Protein AF-A0A8K0CRQ3-F1 (afdb_monomer)

Structure (mmCIF, N/CA/C/O backbone):
data_AF-A0A8K0CRQ3-F1
#
_entry.id   AF-A0A8K0CRQ3-F1
#
loop_
_atom_site.group_PDB
_atom_site.id
_atom_site.type_symbol
_atom_site.label_atom_id
_atom_site.label_alt_id
_atom_site.label_comp_id
_atom_site.label_asym_id
_atom_site.label_entity_id
_atom_site.label_seq_id
_atom_site.pdbx_PDB_ins_code
_atom_site.Cartn_x
_atom_site.Cartn_y
_atom_site.Cartn_z
_atom_site.occupancy
_atom_site.B_iso_or_equiv
_atom_site.auth_seq_id
_atom_site.auth_comp_id
_atom_site.auth_asym_id
_atom_site.auth_atom_id
_atom_site.pdbx_PDB_model_num
ATOM 1 N N . LEU A 1 1 ? 31.585 -18.673 -13.281 1.00 41.59 1 LEU A N 1
ATOM 2 C CA . LEU A 1 1 ? 30.559 -19.339 -14.103 1.00 41.59 1 LEU A CA 1
ATOM 3 C C . LEU A 1 1 ? 29.475 -19.738 -13.134 1.00 41.59 1 LEU A C 1
ATOM 5 O O . LEU A 1 1 ? 29.766 -20.636 -12.365 1.00 41.59 1 LEU A O 1
ATOM 9 N N . GLU A 1 2 ? 28.353 -19.024 -13.108 1.00 46.91 2 GLU A N 1
ATOM 10 C CA . GLU A 1 2 ? 27.058 -19.445 -12.540 1.00 46.91 2 GLU A CA 1
ATOM 11 C C . GLU A 1 2 ? 26.161 -18.198 -12.515 1.00 46.91 2 GLU A C 1
ATOM 13 O O . GLU A 1 2 ? 26.216 -17.452 -11.553 1.00 46.91 2 GLU A O 1
ATOM 18 N N . ASP A 1 3 ? 25.412 -17.942 -13.596 1.00 50.88 3 ASP A N 1
ATOM 19 C CA . ASP A 1 3 ? 24.348 -16.913 -13.653 1.00 50.88 3 ASP A CA 1
ATOM 20 C C . ASP A 1 3 ? 23.181 -17.341 -14.589 1.00 50.88 3 ASP A C 1
ATOM 22 O O . ASP A 1 3 ? 22.390 -16.517 -15.036 1.00 50.88 3 ASP A O 1
ATOM 26 N N . GLU A 1 4 ? 23.036 -18.636 -14.907 1.00 49.66 4 GLU A N 1
ATOM 27 C CA . GLU A 1 4 ? 21.992 -19.130 -15.838 1.00 49.66 4 GLU A CA 1
ATOM 28 C C . GLU A 1 4 ? 20.717 -19.647 -15.129 1.00 49.66 4 GLU A C 1
ATOM 30 O O . GLU A 1 4 ? 19.733 -20.007 -15.778 1.00 49.66 4 GLU A O 1
ATOM 35 N N . ASP A 1 5 ? 20.687 -19.649 -13.792 1.00 51.69 5 ASP A N 1
ATOM 36 C CA . ASP A 1 5 ? 19.613 -20.280 -13.003 1.00 51.69 5 ASP A CA 1
ATOM 37 C C . ASP A 1 5 ? 18.454 -19.334 -12.618 1.00 51.69 5 ASP A C 1
ATOM 39 O O . ASP A 1 5 ? 17.407 -19.784 -12.134 1.00 51.69 5 ASP A O 1
ATOM 43 N N . ASP A 1 6 ? 18.586 -18.027 -12.857 1.00 54.72 6 ASP A N 1
ATOM 44 C CA . ASP A 1 6 ? 17.603 -17.037 -12.392 1.00 54.72 6 ASP A CA 1
ATOM 45 C C . ASP A 1 6 ? 16.400 -16.873 -13.334 1.00 54.72 6 ASP A C 1
ATOM 47 O O . ASP A 1 6 ? 15.284 -16.582 -12.889 1.00 54.72 6 ASP A O 1
ATOM 51 N N . ILE A 1 7 ? 16.575 -17.144 -14.631 1.00 52.00 7 ILE A N 1
ATOM 52 C CA . ILE A 1 7 ? 15.507 -16.981 -15.633 1.00 52.00 7 ILE A CA 1
ATOM 53 C C . ILE A 1 7 ? 14.394 -18.024 -15.431 1.00 52.00 7 ILE A C 1
ATOM 55 O O . ILE A 1 7 ? 13.207 -17.709 -15.550 1.00 52.00 7 ILE A O 1
ATOM 59 N N . TYR A 1 8 ? 14.746 -19.254 -15.043 1.00 48.78 8 TYR A N 1
ATOM 60 C CA . TYR A 1 8 ? 13.777 -20.342 -14.865 1.00 48.78 8 TYR A CA 1
ATOM 61 C C . TYR A 1 8 ? 12.930 -20.222 -13.589 1.00 48.78 8 TYR A C 1
ATOM 63 O O . TYR A 1 8 ? 11.845 -20.804 -13.506 1.00 48.78 8 TYR A O 1
ATOM 71 N N . ARG A 1 9 ? 13.367 -19.436 -12.596 1.00 48.59 9 ARG A N 1
ATOM 72 C CA . ARG A 1 9 ? 12.638 -19.283 -11.327 1.00 48.59 9 ARG A CA 1
ATOM 73 C C . ARG A 1 9 ? 11.427 -18.348 -11.446 1.00 48.59 9 ARG A C 1
ATOM 75 O O . ARG A 1 9 ? 10.454 -18.520 -10.715 1.00 48.59 9 ARG A O 1
ATOM 82 N N . LEU A 1 10 ? 11.45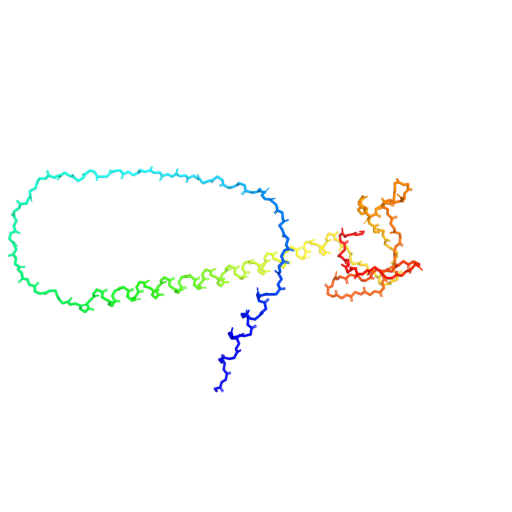4 -17.412 -12.397 1.00 49.59 10 LEU A N 1
ATOM 83 C CA . LEU A 1 10 ? 10.397 -16.413 -12.606 1.00 49.59 10 LEU A CA 1
ATOM 84 C C . LEU A 1 10 ? 9.192 -16.937 -13.400 1.00 49.59 10 LEU A C 1
ATOM 86 O O . LEU A 1 10 ? 8.084 -16.441 -13.222 1.00 49.59 10 LEU A O 1
ATOM 90 N N . GLN A 1 11 ? 9.366 -17.956 -14.245 1.00 43.62 11 GLN A N 1
ATOM 91 C CA . GLN A 1 11 ? 8.249 -18.517 -15.018 1.00 43.62 11 GLN A CA 1
ATOM 92 C C . GLN A 1 11 ? 7.322 -19.400 -14.169 1.00 43.62 11 GLN A C 1
ATOM 94 O O . GLN A 1 11 ? 6.135 -19.525 -14.471 1.00 43.62 11 GLN A O 1
ATOM 99 N N . LYS A 1 12 ? 7.833 -19.980 -13.075 1.00 41.06 12 LYS A N 1
ATOM 100 C CA . LYS A 1 12 ? 7.073 -20.917 -12.238 1.00 41.06 12 LYS A CA 1
ATOM 101 C C . LYS A 1 12 ? 6.024 -20.235 -11.351 1.00 41.06 12 LYS A C 1
ATOM 103 O O . LYS A 1 12 ? 5.014 -20.852 -11.039 1.00 41.06 12 LYS A O 1
ATOM 108 N N . THR A 1 13 ? 6.212 -18.968 -10.984 1.00 44.44 13 THR A N 1
ATOM 109 C CA . THR A 1 13 ? 5.293 -18.240 -10.088 1.00 44.44 13 THR A CA 1
ATOM 110 C C . THR A 1 13 ? 4.108 -17.593 -10.809 1.00 44.44 13 THR A C 1
ATOM 112 O O . THR A 1 13 ? 3.135 -17.218 -10.162 1.00 44.44 13 THR A O 1
ATOM 115 N N . ALA A 1 14 ? 4.147 -17.493 -12.142 1.00 46.88 14 ALA A N 1
ATOM 116 C CA . ALA A 1 14 ? 3.077 -16.886 -12.937 1.00 46.88 14 ALA A CA 1
ATOM 117 C C . ALA A 1 14 ? 1.888 -17.829 -13.214 1.00 46.88 14 ALA A C 1
ATOM 119 O O . ALA A 1 14 ? 0.864 -17.380 -13.719 1.00 46.88 14 ALA A O 1
ATOM 120 N N . SER A 1 15 ? 2.008 -19.125 -12.901 1.00 39.84 15 SER A N 1
ATOM 121 C CA . SER A 1 15 ? 1.009 -20.138 -13.279 1.00 39.84 15 SER A CA 1
ATOM 122 C C . SER A 1 15 ? -0.029 -20.465 -12.193 1.00 39.84 15 SER A C 1
ATOM 124 O O . SER A 1 15 ? -0.905 -21.282 -12.454 1.00 39.84 15 SER A O 1
ATOM 126 N N . GLU A 1 16 ? 0.036 -19.867 -10.994 1.00 42.12 16 GLU A N 1
ATOM 127 C CA . GLU A 1 16 ? -0.752 -20.347 -9.839 1.00 42.12 16 GLU A CA 1
ATOM 128 C C . GLU A 1 16 ? -1.804 -19.394 -9.251 1.00 42.12 16 GLU A C 1
ATOM 130 O O . GLU A 1 16 ? -2.453 -19.788 -8.293 1.00 42.12 16 GLU A O 1
ATOM 135 N N . ASN A 1 17 ? -2.088 -18.214 -9.816 1.00 40.12 17 ASN A N 1
ATOM 136 C CA . ASN A 1 17 ? -3.191 -17.385 -9.296 1.00 40.12 17 ASN A CA 1
ATOM 137 C C . ASN A 1 17 ? -4.215 -17.025 -10.376 1.00 40.12 17 ASN A C 1
ATOM 139 O O . ASN A 1 17 ? -4.063 -16.069 -11.136 1.00 40.12 17 ASN A O 1
ATOM 143 N N . SER A 1 18 ? -5.266 -17.840 -10.416 1.00 42.59 18 SER A N 1
ATOM 144 C CA . SER A 1 18 ? -6.519 -17.624 -11.126 1.00 42.59 18 SER A CA 1
ATOM 145 C C . SER A 1 18 ? -7.478 -16.730 -10.325 1.00 42.59 18 SER A C 1
ATOM 147 O O . SER A 1 18 ? -7.613 -16.917 -9.121 1.00 42.59 18 SER A O 1
ATOM 149 N N . GLU A 1 19 ? -8.191 -15.874 -11.066 1.00 42.41 19 GLU A N 1
ATOM 150 C CA . GLU A 1 19 ? -9.480 -15.218 -10.759 1.00 42.41 19 GLU A CA 1
ATOM 151 C C . GLU A 1 19 ? -9.499 -14.063 -9.738 1.00 42.41 19 GLU A C 1
ATOM 153 O O . GLU A 1 19 ? -9.499 -14.262 -8.534 1.00 42.41 19 GLU A O 1
ATOM 158 N N . ASP A 1 20 ? -9.589 -12.826 -10.249 1.00 34.00 20 ASP A N 1
ATOM 159 C CA . ASP A 1 20 ? -10.831 -12.035 -10.163 1.00 34.00 20 ASP A CA 1
ATOM 160 C C . ASP A 1 20 ? -10.753 -10.757 -11.026 1.00 34.00 20 ASP A C 1
ATOM 162 O O . ASP A 1 20 ? -9.772 -10.011 -10.992 1.00 34.00 20 ASP A O 1
ATOM 166 N N . ARG A 1 21 ? -11.795 -10.501 -11.833 1.00 47.84 21 ARG A N 1
ATOM 167 C CA . ARG A 1 21 ? -11.995 -9.230 -12.562 1.00 47.84 21 ARG A CA 1
ATOM 168 C C . ARG A 1 21 ? -12.791 -8.263 -11.684 1.00 47.84 21 ARG A C 1
ATOM 170 O O . ARG A 1 21 ? -13.728 -8.694 -11.016 1.00 47.84 21 ARG A O 1
ATOM 177 N N . PRO A 1 22 ? -12.569 -6.949 -11.828 1.00 39.88 22 PRO A N 1
ATOM 178 C CA . PRO A 1 22 ? -13.695 -6.144 -12.299 1.00 39.88 22 PRO A CA 1
ATOM 179 C C . PRO A 1 22 ? -13.332 -5.083 -13.348 1.00 39.88 22 PRO A C 1
ATOM 181 O O . PRO A 1 22 ? -12.180 -4.738 -13.589 1.00 39.88 22 PRO A O 1
ATOM 184 N N . SER A 1 23 ? -14.412 -4.645 -13.980 1.00 39.75 23 SER A N 1
ATOM 185 C CA . SER A 1 23 ? -14.627 -3.854 -15.188 1.00 39.75 23 SER A CA 1
ATOM 186 C C . SER A 1 23 ? -14.126 -2.404 -15.188 1.00 39.75 23 SER A C 1
ATOM 188 O O . SER A 1 23 ? -14.288 -1.689 -14.204 1.00 39.75 23 SER A O 1
ATOM 190 N N . ASP A 1 24 ? -13.602 -2.026 -16.359 1.00 38.69 24 ASP A N 1
ATOM 191 C CA . ASP A 1 24 ? -13.693 -0.767 -17.117 1.00 38.69 24 ASP A CA 1
ATOM 192 C C . ASP A 1 24 ? -14.008 0.544 -16.374 1.00 38.69 24 ASP A C 1
ATOM 194 O O . ASP A 1 24 ? -15.096 0.738 -15.845 1.00 38.69 24 ASP A O 1
ATOM 198 N N . GLU A 1 25 ? -13.076 1.501 -16.448 1.00 44.19 25 GLU A N 1
ATOM 199 C CA . GLU A 1 25 ? -13.166 2.660 -17.358 1.00 44.19 25 GLU A CA 1
ATOM 200 C C . GLU A 1 25 ? -11.980 3.614 -17.108 1.00 44.19 25 GLU A C 1
ATOM 202 O O . GLU A 1 25 ? -11.828 4.188 -16.031 1.00 44.19 25 GLU A O 1
ATOM 207 N N . CYS A 1 26 ? -11.138 3.835 -18.119 1.00 31.33 26 CYS A N 1
ATOM 208 C CA . CYS A 1 26 ? -10.349 5.063 -18.212 1.00 31.33 26 CYS A CA 1
ATOM 209 C C . CYS A 1 26 ? -10.137 5.387 -19.690 1.00 31.33 26 CYS A C 1
ATOM 211 O O . CYS A 1 26 ? -9.268 4.825 -20.356 1.00 31.33 26 CYS A O 1
ATOM 213 N N . GLY A 1 27 ? -11.010 6.248 -20.213 1.00 39.38 27 GLY A N 1
ATOM 214 C CA . GLY A 1 27 ? -10.893 6.786 -21.556 1.00 39.38 27 GLY A CA 1
ATOM 215 C C . GLY A 1 27 ? -9.679 7.700 -21.660 1.00 39.38 27 GLY A C 1
ATOM 216 O O . GLY A 1 27 ? -9.508 8.627 -20.871 1.00 39.38 27 GLY A O 1
ATOM 217 N N . THR A 1 28 ? -8.865 7.465 -22.679 1.00 51.41 28 THR A N 1
ATOM 218 C CA . THR A 1 28 ? -7.932 8.460 -23.196 1.00 51.41 28 THR A CA 1
ATOM 219 C C . THR A 1 28 ? -8.264 8.683 -24.660 1.00 51.41 28 THR A C 1
ATOM 221 O O . THR A 1 28 ? -8.166 7.767 -25.476 1.00 51.41 28 THR A O 1
ATOM 224 N N . GLU A 1 29 ? -8.702 9.897 -24.971 1.00 38.91 29 GLU A N 1
ATOM 225 C CA . GLU A 1 29 ? -8.967 10.369 -26.323 1.00 38.91 29 GLU A CA 1
ATOM 226 C C . GLU A 1 29 ? -7.672 10.333 -27.148 1.00 38.91 29 GLU A C 1
ATOM 228 O O . GLU A 1 29 ? -6.709 11.045 -26.860 1.00 38.91 29 GLU A O 1
ATOM 233 N N . PHE A 1 30 ? -7.643 9.493 -28.181 1.00 37.25 30 PHE A N 1
ATOM 234 C CA . PHE A 1 30 ? -6.604 9.524 -29.203 1.00 37.25 30 PHE A CA 1
ATOM 235 C C . PHE A 1 30 ? -6.954 10.611 -30.221 1.00 37.25 30 PHE A C 1
ATOM 237 O O . PHE A 1 30 ? -7.916 10.481 -30.979 1.00 37.25 30 PHE A O 1
ATOM 244 N N . LEU A 1 31 ? -6.170 11.688 -30.253 1.00 40.59 31 LEU A N 1
ATOM 245 C CA . LEU A 1 31 ? -6.189 12.626 -31.372 1.00 40.59 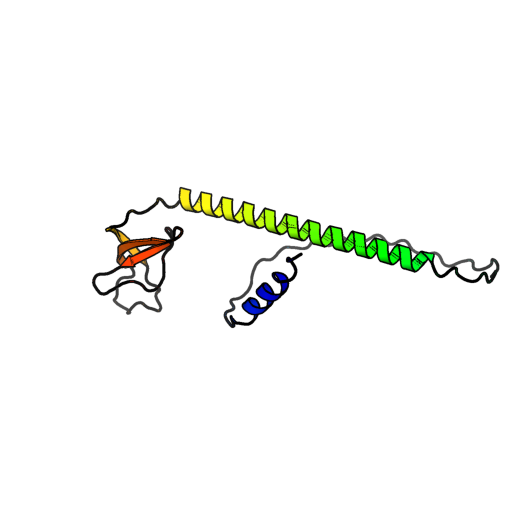31 LEU A CA 1
ATOM 246 C C . LEU A 1 31 ? -5.470 11.981 -32.563 1.00 40.59 31 LEU A C 1
ATOM 248 O O . LEU A 1 31 ? -4.242 11.947 -32.626 1.00 40.59 31 LEU A O 1
ATOM 252 N N . ASN A 1 32 ? -6.268 11.475 -33.502 1.00 40.34 32 ASN A N 1
ATOM 253 C CA . ASN A 1 32 ? -5.835 11.148 -34.855 1.00 40.34 32 ASN A CA 1
ATOM 254 C C . ASN A 1 32 ? -5.500 12.443 -35.601 1.00 40.34 32 ASN A C 1
ATOM 256 O O . ASN A 1 32 ? -6.301 13.379 -35.602 1.00 40.34 32 ASN A O 1
ATOM 260 N N . ASN A 1 33 ? -4.362 12.475 -36.290 1.00 39.22 33 ASN A N 1
ATOM 261 C CA . ASN A 1 33 ? -4.137 13.451 -37.348 1.00 39.22 33 ASN A CA 1
ATOM 262 C C . ASN A 1 33 ? -3.638 12.722 -38.596 1.00 39.22 33 ASN A C 1
ATOM 264 O O . ASN A 1 33 ? -2.448 12.445 -38.743 1.00 39.22 33 ASN A O 1
ATOM 268 N N . ASP A 1 34 ? -4.592 12.382 -39.457 1.00 44.38 34 ASP A N 1
ATOM 269 C CA . ASP A 1 34 ? -4.346 11.933 -40.819 1.00 44.38 34 ASP A CA 1
ATOM 270 C C . ASP A 1 34 ? -4.024 13.118 -41.742 1.00 44.38 34 ASP A C 1
ATOM 272 O O . ASP A 1 34 ? -4.427 14.256 -41.501 1.00 44.38 34 ASP A O 1
ATOM 276 N N . ASN A 1 35 ? -3.420 12.763 -42.880 1.00 46.06 35 ASN A N 1
ATOM 277 C CA . ASN A 1 35 ? -3.130 13.532 -44.096 1.00 46.06 35 ASN A CA 1
ATOM 278 C C . ASN A 1 35 ? -1.808 14.320 -44.122 1.00 46.06 35 ASN A C 1
ATOM 280 O O . ASN A 1 35 ? -1.577 15.271 -43.390 1.00 46.06 35 ASN A O 1
ATOM 284 N N . THR A 1 36 ? -0.944 14.030 -45.096 1.00 38.25 36 THR A N 1
ATOM 285 C CA . THR A 1 36 ? -1.211 14.505 -46.460 1.00 38.25 36 THR A CA 1
ATOM 286 C C . THR A 1 36 ? -0.708 13.577 -47.567 1.00 38.25 36 THR A C 1
ATOM 288 O O . THR A 1 36 ? 0.441 13.146 -47.614 1.00 38.25 36 THR A O 1
ATOM 291 N N . ASN A 1 37 ? -1.631 13.340 -48.497 1.00 45.66 37 ASN A N 1
ATOM 292 C CA . ASN A 1 37 ? -1.470 12.751 -49.818 1.00 45.66 37 ASN A CA 1
ATOM 293 C 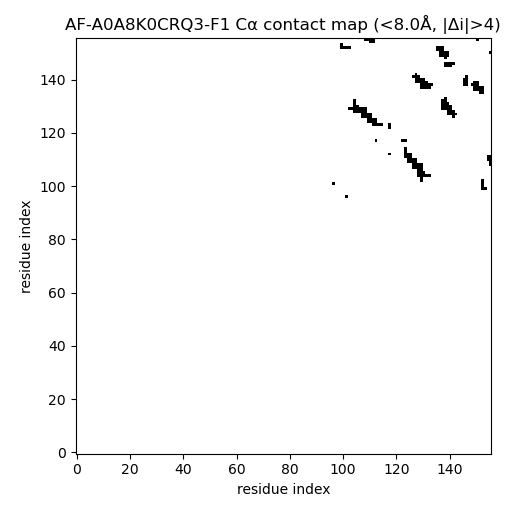C . ASN A 1 37 ? -0.316 13.368 -50.620 1.00 45.66 37 ASN A C 1
ATOM 295 O O . ASN A 1 37 ? -0.296 14.580 -50.819 1.00 45.66 37 ASN A O 1
ATOM 299 N N . ASN A 1 38 ? 0.524 12.525 -51.223 1.00 49.22 38 ASN A N 1
ATOM 300 C CA . ASN A 1 38 ? 1.260 12.885 -52.433 1.00 49.22 38 ASN A CA 1
ATOM 301 C C . ASN A 1 38 ? 0.903 11.887 -53.538 1.00 49.22 38 ASN A C 1
ATOM 303 O O . ASN A 1 38 ? 1.298 10.723 -53.512 1.00 49.22 38 ASN A O 1
ATOM 307 N N . ALA A 1 39 ? 0.099 12.364 -54.488 1.00 38.22 39 ALA A N 1
ATOM 308 C CA . ALA A 1 39 ? -0.302 11.647 -55.686 1.00 38.22 39 ALA A CA 1
ATOM 309 C C . ALA A 1 39 ? 0.927 11.329 -56.553 1.00 38.22 39 ALA A C 1
ATOM 311 O O . ALA A 1 39 ? 1.634 12.231 -57.003 1.00 38.22 39 ALA A O 1
ATOM 312 N N . ILE A 1 40 ? 1.164 10.044 -56.808 1.00 43.00 40 ILE A N 1
ATOM 313 C CA . ILE A 1 40 ? 2.153 9.586 -57.783 1.00 43.00 40 ILE A CA 1
ATOM 314 C C . ILE A 1 40 ? 1.523 9.748 -59.170 1.00 43.00 40 ILE A C 1
ATOM 316 O O . ILE A 1 40 ? 0.541 9.087 -59.499 1.00 43.00 40 ILE A O 1
ATOM 320 N N . ASN A 1 41 ? 2.068 10.660 -59.975 1.00 46.25 41 ASN A N 1
ATOM 321 C CA . ASN A 1 41 ? 1.677 10.835 -61.368 1.00 46.25 41 ASN A CA 1
ATOM 322 C C . ASN A 1 41 ? 2.343 9.735 -62.212 1.00 46.25 41 ASN A C 1
ATOM 324 O O . ASN A 1 41 ? 3.541 9.785 -62.495 1.00 46.25 41 ASN A O 1
ATOM 328 N N . GLU A 1 42 ? 1.569 8.724 -62.594 1.00 47.72 42 GLU A N 1
ATOM 329 C CA . GLU A 1 42 ? 1.952 7.720 -63.581 1.00 47.72 42 GLU A CA 1
ATOM 330 C C . GLU A 1 42 ? 2.162 8.394 -64.945 1.00 47.72 42 GLU A C 1
ATOM 332 O O . GLU A 1 42 ? 1.164 8.691 -65.580 1.00 47.72 42 GLU A O 1
ATOM 337 N N . LYS A 1 43 ? 3.403 8.636 -65.410 1.00 46.16 43 LYS A N 1
ATOM 338 C CA . LYS A 1 43 ? 3.833 8.568 -66.838 1.00 46.16 43 LYS A CA 1
ATOM 339 C C . LYS A 1 43 ? 5.355 8.727 -66.985 1.00 46.16 43 LYS A C 1
ATOM 341 O O . LYS A 1 43 ? 5.845 9.845 -67.115 1.00 46.16 43 LYS A O 1
ATOM 346 N N . ASN A 1 44 ? 6.079 7.605 -67.050 1.00 38.44 44 ASN A N 1
ATOM 347 C CA . ASN A 1 44 ? 7.021 7.247 -68.132 1.00 38.44 44 ASN A CA 1
ATOM 348 C C . ASN A 1 44 ? 7.943 6.099 -67.689 1.00 38.44 44 ASN A C 1
ATOM 350 O O . ASN A 1 44 ? 8.987 6.310 -67.078 1.00 38.44 44 ASN A O 1
ATOM 354 N N . LEU A 1 45 ? 7.567 4.874 -68.061 1.00 51.28 45 LEU A N 1
ATOM 355 C CA . LEU A 1 45 ? 8.514 3.779 -68.238 1.00 51.28 45 LEU A CA 1
ATOM 356 C C . LEU A 1 45 ? 9.218 3.988 -69.580 1.00 51.28 45 LEU A C 1
ATOM 358 O O . LEU A 1 45 ? 8.547 3.932 -70.607 1.00 51.28 45 LEU A O 1
ATOM 362 N N . GLN A 1 46 ? 10.539 4.163 -69.565 1.00 47.94 46 GLN A N 1
ATOM 363 C CA . GLN A 1 46 ? 11.467 3.554 -70.530 1.00 47.94 46 GLN A CA 1
ATOM 364 C C . GLN A 1 46 ? 12.904 3.975 -70.206 1.00 47.94 46 GLN A C 1
ATOM 366 O O . GLN A 1 46 ? 13.411 4.946 -70.759 1.00 47.94 46 GLN A O 1
ATOM 371 N N . HIS A 1 47 ? 13.598 3.202 -69.364 1.00 35.38 47 HIS A N 1
ATOM 372 C CA . HIS A 1 47 ? 15.033 3.026 -69.575 1.00 35.38 47 HIS A CA 1
ATOM 373 C C . HIS A 1 47 ? 15.568 1.716 -68.973 1.00 35.38 47 HIS A C 1
ATOM 375 O O . HIS A 1 47 ? 15.754 1.597 -67.771 1.00 35.38 47 HIS A O 1
ATOM 381 N N . ASN A 1 48 ? 15.781 0.754 -69.874 1.00 42.66 48 ASN A N 1
ATOM 382 C CA . ASN A 1 48 ? 16.788 -0.311 -69.887 1.00 42.66 48 ASN A CA 1
ATOM 383 C C . ASN A 1 48 ? 17.022 -1.157 -68.618 1.00 42.66 48 ASN A C 1
ATOM 385 O O . ASN A 1 48 ? 17.748 -0.783 -67.703 1.00 42.66 48 ASN A O 1
ATOM 389 N N . PHE A 1 49 ? 16.515 -2.393 -68.673 1.00 41.19 49 PHE A N 1
ATOM 390 C CA . PHE A 1 49 ? 16.951 -3.518 -67.847 1.00 41.19 49 PHE A CA 1
ATOM 391 C C . PHE A 1 49 ? 18.402 -3.905 -68.178 1.00 41.19 49 PHE A C 1
ATOM 393 O O . PHE A 1 49 ? 18.653 -4.509 -69.220 1.00 41.19 49 PHE A O 1
ATOM 400 N N . SER A 1 50 ? 19.334 -3.638 -67.263 1.00 44.22 50 SER A N 1
ATOM 401 C CA . SER A 1 50 ? 20.542 -4.459 -67.122 1.00 44.22 50 SER A CA 1
ATOM 402 C C . SER A 1 50 ? 20.330 -5.404 -65.947 1.00 44.22 50 SER A C 1
ATOM 404 O O . SER A 1 50 ? 20.222 -4.967 -64.804 1.00 44.22 50 SER A O 1
ATOM 406 N N . ILE A 1 51 ? 20.240 -6.701 -66.240 1.00 46.84 51 ILE A N 1
ATOM 407 C CA . ILE A 1 51 ? 20.246 -7.758 -65.228 1.00 46.84 51 ILE A CA 1
ATOM 408 C C . ILE A 1 51 ? 21.674 -7.834 -64.680 1.00 46.84 51 ILE A C 1
ATOM 410 O O . ILE A 1 51 ? 22.542 -8.428 -65.310 1.00 46.84 51 ILE A O 1
ATOM 414 N N . ASN A 1 52 ? 21.911 -7.229 -63.519 1.00 53.59 52 ASN A N 1
ATOM 415 C CA . ASN A 1 52 ? 23.074 -7.524 -62.690 1.00 53.59 52 ASN A CA 1
ATOM 416 C C . ASN A 1 52 ? 22.568 -8.284 -61.460 1.00 53.59 52 ASN A C 1
ATOM 418 O O . ASN A 1 52 ? 21.572 -7.886 -60.856 1.00 53.59 52 ASN A O 1
ATOM 422 N N . GLN A 1 53 ? 23.196 -9.422 -61.158 1.00 48.34 53 GLN A N 1
ATOM 423 C CA . GLN A 1 53 ? 22.826 -10.293 -60.040 1.00 48.34 53 GLN A CA 1
ATOM 424 C C . GLN A 1 53 ? 22.812 -9.501 -58.722 1.00 48.34 53 GLN A C 1
ATOM 426 O O . GLN A 1 53 ? 23.752 -8.738 -58.498 1.00 48.34 53 GLN A O 1
ATOM 431 N N . PRO A 1 54 ? 21.791 -9.644 -57.857 1.00 48.91 54 PRO A N 1
ATOM 432 C CA . PRO A 1 54 ? 21.826 -8.982 -56.565 1.00 48.91 54 PRO A CA 1
ATOM 433 C C . PRO A 1 54 ? 22.890 -9.660 -55.694 1.00 48.91 54 PRO A C 1
ATOM 435 O O . PRO A 1 54 ? 22.843 -10.869 -55.468 1.00 48.91 54 PRO A O 1
ATOM 438 N N . GLU A 1 55 ? 23.858 -8.877 -55.222 1.00 55.03 55 GLU A N 1
ATOM 439 C CA . GLU A 1 55 ? 24.655 -9.217 -54.043 1.00 55.03 55 GLU A CA 1
ATOM 440 C C . GLU A 1 55 ? 23.687 -9.382 -52.865 1.00 55.03 55 GLU A C 1
ATOM 442 O O . GLU A 1 55 ? 23.078 -8.417 -52.402 1.00 55.03 55 GLU A O 1
ATOM 447 N N . TYR A 1 56 ? 23.495 -10.624 -52.422 1.00 56.56 56 TYR A N 1
ATOM 448 C CA . TYR A 1 56 ? 22.545 -10.998 -51.371 1.00 56.56 56 TYR A CA 1
ATOM 449 C C . TYR A 1 56 ? 23.030 -10.678 -49.944 1.00 56.56 56 TYR A C 1
ATOM 451 O O . TYR A 1 56 ? 22.259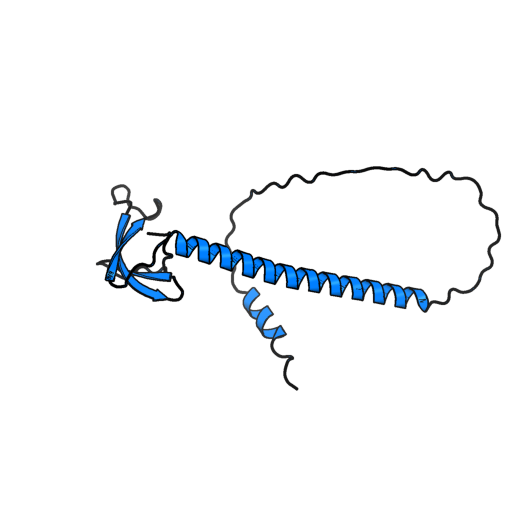 -10.841 -49.005 1.00 56.56 56 TYR A O 1
ATOM 459 N N . ASP A 1 57 ? 24.251 -10.168 -49.764 1.00 59.16 57 ASP A N 1
ATOM 460 C CA . ASP A 1 57 ? 24.871 -10.058 -48.434 1.00 59.16 57 ASP A CA 1
ATOM 461 C C . ASP A 1 57 ? 24.523 -8.758 -47.673 1.00 59.16 57 ASP A C 1
ATOM 463 O O . ASP A 1 57 ? 24.607 -8.715 -46.450 1.00 59.16 57 ASP A O 1
ATOM 467 N N . ASN A 1 58 ? 24.083 -7.693 -48.355 1.00 67.25 58 ASN A N 1
ATOM 468 C CA . ASN A 1 58 ? 23.916 -6.366 -47.731 1.00 67.25 58 ASN A CA 1
ATOM 469 C C . ASN A 1 58 ? 22.547 -6.171 -47.036 1.00 67.25 58 ASN A C 1
ATOM 471 O O . ASN A 1 58 ? 22.440 -5.490 -46.019 1.00 67.25 58 ASN A O 1
ATOM 475 N N . VAL A 1 59 ? 21.491 -6.810 -47.554 1.00 76.25 59 VAL A N 1
ATOM 476 C CA . VAL A 1 59 ? 20.115 -6.654 -47.036 1.00 76.25 59 VAL A CA 1
ATOM 477 C C . VAL A 1 59 ? 19.919 -7.397 -45.712 1.00 76.25 59 VAL A C 1
ATOM 479 O O . VAL A 1 59 ? 19.222 -6.916 -44.820 1.00 76.25 59 VAL A O 1
ATOM 482 N N . GLU A 1 60 ? 20.536 -8.570 -45.561 1.00 82.94 60 GLU A N 1
ATOM 483 C CA . GLU A 1 60 ? 20.427 -9.370 -44.337 1.00 82.94 60 GLU A CA 1
ATOM 484 C C . GLU A 1 60 ? 21.161 -8.708 -43.162 1.00 82.94 60 GLU A C 1
ATOM 486 O O . GLU A 1 60 ? 20.642 -8.667 -42.045 1.00 82.94 60 GLU A O 1
ATOM 491 N N . GLU A 1 61 ? 22.317 -8.096 -43.427 1.00 84.50 61 GLU A N 1
ATOM 492 C CA . GLU A 1 61 ? 23.084 -7.363 -42.420 1.00 84.50 61 GLU A CA 1
ATOM 493 C C . GLU A 1 61 ? 22.362 -6.084 -41.954 1.00 84.50 61 GLU A C 1
ATOM 495 O O . GLU A 1 61 ? 22.379 -5.748 -40.769 1.00 84.50 61 GLU A O 1
ATOM 500 N N . GLU A 1 62 ? 21.678 -5.381 -42.862 1.00 88.00 62 GLU A N 1
ATOM 501 C CA . GLU A 1 62 ? 20.860 -4.210 -42.527 1.00 88.00 62 GLU A CA 1
ATOM 502 C C . GLU A 1 62 ? 19.658 -4.577 -41.642 1.00 88.00 62 GLU A C 1
ATOM 504 O O . GLU A 1 62 ? 19.457 -3.966 -40.591 1.00 88.00 62 GLU A O 1
ATOM 509 N N . LEU A 1 63 ? 18.920 -5.635 -41.995 1.00 89.81 63 LEU A N 1
ATOM 510 C CA . LEU A 1 63 ? 17.799 -6.136 -41.191 1.00 89.81 63 LEU A CA 1
ATOM 511 C C . LEU A 1 63 ? 18.230 -6.605 -39.796 1.00 89.81 63 LEU A C 1
ATOM 513 O O . LEU A 1 63 ? 17.469 -6.470 -38.830 1.00 89.81 63 LEU A O 1
ATOM 517 N N . LEU A 1 64 ? 19.431 -7.174 -39.670 1.00 92.19 64 LEU A N 1
ATOM 518 C CA . LEU A 1 64 ? 19.969 -7.586 -38.378 1.00 92.19 64 LEU A CA 1
ATOM 519 C C . LEU A 1 64 ? 20.243 -6.367 -37.486 1.00 92.19 64 LEU A C 1
ATOM 521 O O . LEU A 1 64 ? 19.778 -6.333 -36.345 1.00 92.19 64 LEU A O 1
ATOM 525 N N . ARG A 1 65 ? 20.891 -5.327 -38.030 1.00 92.94 65 ARG A N 1
ATOM 526 C CA . ARG A 1 65 ? 21.142 -4.062 -37.314 1.00 92.94 65 ARG A CA 1
ATOM 527 C C . ARG A 1 65 ? 19.847 -3.376 -36.876 1.00 92.94 65 ARG A C 1
ATOM 529 O O . ARG A 1 65 ? 19.743 -2.912 -35.739 1.00 92.94 65 ARG A O 1
ATOM 536 N N . ASP A 1 66 ? 18.830 -3.354 -37.730 1.00 93.62 66 ASP A N 1
ATOM 537 C CA . ASP A 1 66 ? 17.525 -2.775 -37.392 1.00 93.62 66 ASP A CA 1
ATOM 538 C C . ASP A 1 66 ? 16.825 -3.539 -36.258 1.00 93.62 66 ASP A C 1
ATOM 540 O O . ASP A 1 66 ? 16.214 -2.948 -35.364 1.00 93.62 66 ASP A O 1
ATOM 544 N N . ASN A 1 67 ? 16.943 -4.866 -36.229 1.00 94.56 67 ASN A N 1
ATOM 545 C CA . ASN A 1 67 ? 16.390 -5.657 -35.133 1.00 94.56 67 ASN A CA 1
ATOM 546 C C . ASN A 1 67 ? 17.151 -5.453 -33.819 1.00 94.56 67 ASN A C 1
ATOM 548 O O . ASN A 1 67 ? 16.517 -5.358 -32.764 1.00 94.56 67 ASN A O 1
ATOM 552 N N . GLU A 1 68 ? 18.477 -5.340 -33.865 1.00 95.81 68 GLU A N 1
ATOM 553 C CA . GLU A 1 68 ? 19.301 -5.053 -32.688 1.00 95.81 68 GLU A CA 1
ATOM 554 C C . GLU A 1 68 ? 18.987 -3.674 -32.093 1.00 95.81 68 GLU A C 1
ATOM 556 O O . GLU A 1 68 ? 18.765 -3.540 -30.885 1.00 95.81 68 GLU A O 1
ATOM 561 N N . THR A 1 69 ? 18.886 -2.642 -32.932 1.00 95.88 69 THR A N 1
ATOM 562 C CA . THR A 1 69 ? 18.518 -1.287 -32.485 1.00 95.88 69 THR A CA 1
ATOM 563 C C . THR A 1 69 ? 17.104 -1.248 -31.902 1.00 95.88 69 THR A C 1
ATOM 565 O O . THR A 1 69 ? 16.861 -0.638 -30.858 1.00 95.88 69 THR A O 1
ATOM 568 N N . ARG A 1 70 ? 16.159 -1.975 -32.503 1.00 96.94 70 ARG A N 1
ATOM 569 C CA . ARG A 1 70 ? 14.798 -2.086 -31.972 1.00 96.94 70 ARG A CA 1
ATOM 570 C C . ARG A 1 70 ? 14.764 -2.819 -30.629 1.00 96.94 70 ARG A C 1
ATOM 572 O O . ARG A 1 70 ? 14.062 -2.385 -29.717 1.00 96.94 70 ARG A O 1
ATOM 579 N N . LEU A 1 71 ? 15.535 -3.896 -30.473 1.00 97.69 71 LEU A N 1
ATOM 580 C CA . LEU A 1 71 ? 15.615 -4.653 -29.221 1.00 97.69 71 LEU A CA 1
ATOM 581 C C . LEU A 1 71 ? 16.247 -3.830 -28.091 1.00 97.69 71 LEU A C 1
ATOM 583 O O . LEU A 1 71 ? 15.732 -3.834 -26.970 1.00 97.69 71 LEU A O 1
ATOM 587 N N . THR A 1 72 ? 17.324 -3.099 -28.380 1.00 97.69 72 THR A N 1
ATOM 588 C CA . THR A 1 72 ? 17.968 -2.211 -27.398 1.00 97.69 72 THR A CA 1
ATOM 589 C C . THR A 1 72 ? 17.011 -1.111 -26.948 1.00 97.69 72 THR A C 1
ATOM 591 O O . THR A 1 72 ? 16.837 -0.925 -25.744 1.00 97.69 72 THR A O 1
ATOM 594 N N . SER A 1 73 ? 16.292 -0.479 -27.881 1.00 97.94 73 SER A N 1
ATOM 595 C CA . SER A 1 73 ? 15.259 0.511 -27.559 1.00 97.94 73 SER A CA 1
ATOM 596 C C . SER A 1 73 ? 14.132 -0.072 -26.696 1.00 97.94 73 SER A C 1
ATOM 598 O O . SER A 1 73 ? 13.727 0.539 -25.708 1.00 97.94 73 SER A O 1
ATOM 600 N N . ILE A 1 74 ? 13.636 -1.275 -27.003 1.00 98.06 74 ILE A N 1
ATOM 601 C CA . ILE A 1 74 ? 12.598 -1.939 -26.195 1.00 98.06 74 ILE A CA 1
ATOM 602 C C . ILE A 1 74 ? 13.090 -2.185 -24.765 1.00 98.06 74 ILE A C 1
ATOM 604 O O . ILE A 1 74 ? 12.370 -1.913 -23.803 1.00 98.06 74 ILE A O 1
ATOM 608 N N . ASN A 1 75 ? 14.307 -2.702 -24.611 1.00 98.31 75 ASN A N 1
ATOM 609 C CA . ASN A 1 75 ? 14.863 -2.996 -23.294 1.00 98.31 75 ASN A CA 1
ATOM 610 C C . ASN A 1 75 ? 15.139 -1.720 -22.495 1.00 98.31 75 ASN A C 1
ATOM 612 O O . ASN A 1 75 ? 14.861 -1.687 -21.296 1.00 98.31 75 ASN A O 1
ATOM 616 N N . GLN A 1 76 ? 15.591 -0.658 -23.162 1.00 98.31 76 GLN A N 1
ATOM 617 C CA . GLN A 1 76 ? 15.741 0.658 -22.556 1.00 98.31 76 GLN A CA 1
ATOM 618 C C . GLN A 1 76 ? 14.401 1.172 -22.014 1.00 98.31 76 GLN A C 1
ATOM 620 O O . GLN A 1 76 ? 14.296 1.440 -20.818 1.00 98.31 76 GLN A O 1
ATOM 625 N N . HIS A 1 77 ? 13.350 1.210 -22.840 1.00 98.25 77 HIS A N 1
ATOM 626 C CA . HIS A 1 77 ? 12.028 1.663 -22.399 1.00 98.25 77 HIS A CA 1
ATOM 627 C C . HIS A 1 77 ? 11.469 0.814 -21.252 1.00 98.25 77 HIS A C 1
ATOM 629 O O . HIS A 1 77 ? 10.845 1.346 -20.334 1.00 98.25 77 HIS A O 1
ATOM 635 N N . ARG A 1 78 ? 11.699 -0.506 -21.263 1.00 98.44 78 ARG A N 1
ATOM 636 C CA . ARG A 1 78 ? 11.311 -1.393 -20.153 1.00 98.44 78 ARG A CA 1
ATOM 637 C C . ARG A 1 78 ? 12.035 -1.026 -18.860 1.00 98.44 78 ARG A C 1
ATOM 639 O O . ARG A 1 78 ? 11.385 -0.925 -17.822 1.00 98.44 78 ARG A O 1
ATOM 646 N N . SER A 1 79 ? 13.346 -0.801 -18.925 1.00 98.31 79 SER A N 1
ATOM 647 C CA . SER A 1 79 ? 14.147 -0.394 -17.766 1.00 98.31 79 SER A CA 1
ATOM 648 C C . SER A 1 79 ? 13.664 0.941 -17.200 1.00 98.31 79 SER A C 1
ATOM 650 O O . SER A 1 79 ? 13.353 1.041 -16.014 1.00 98.31 79 SER A O 1
ATOM 652 N N . GLU A 1 80 ? 13.503 1.945 -18.063 1.00 98.44 80 GLU A N 1
ATOM 653 C CA . GLU A 1 80 ? 13.002 3.272 -17.688 1.00 98.44 80 GLU A CA 1
ATOM 654 C C . GLU A 1 80 ? 11.590 3.196 -17.089 1.00 98.44 80 GLU A C 1
ATOM 656 O O . GLU A 1 80 ? 11.295 3.839 -16.077 1.00 98.44 80 GLU A O 1
ATOM 661 N N . SER A 1 81 ? 10.725 2.349 -17.654 1.00 98.19 81 SER A N 1
ATOM 662 C CA . SER A 1 81 ? 9.376 2.118 -17.132 1.00 98.19 81 SER A CA 1
ATOM 663 C C . SER A 1 81 ? 9.418 1.553 -15.711 1.00 98.19 81 SER A C 1
ATOM 665 O O . SER A 1 81 ? 8.739 2.080 -14.828 1.00 98.19 81 SER A O 1
ATOM 667 N N . ILE A 1 82 ? 10.256 0.542 -15.453 1.00 98.44 82 ILE A N 1
ATOM 668 C CA . ILE A 1 82 ? 10.426 -0.054 -14.117 1.00 98.44 82 ILE A CA 1
ATOM 669 C C . ILE A 1 82 ? 10.907 0.996 -13.111 1.00 98.44 82 ILE A C 1
ATOM 671 O O . ILE A 1 82 ? 10.379 1.086 -11.999 1.00 98.44 82 ILE A O 1
ATOM 675 N N . GLU A 1 83 ? 11.892 1.811 -13.481 1.00 98.44 83 GLU A N 1
ATOM 676 C CA . GLU A 1 83 ? 12.391 2.881 -12.615 1.00 98.44 83 GLU A CA 1
ATOM 677 C C . GLU A 1 83 ? 11.323 3.938 -12.322 1.00 98.44 83 GLU A C 1
ATOM 679 O O . GLU A 1 83 ? 11.184 4.389 -11.179 1.00 98.44 83 GLU A O 1
ATOM 684 N N . SER A 1 84 ? 10.531 4.307 -13.331 1.00 98.31 84 SER A N 1
ATOM 685 C CA . SER A 1 84 ? 9.445 5.272 -13.174 1.00 98.31 84 SER A CA 1
ATOM 686 C C . SER A 1 84 ? 8.361 4.763 -12.214 1.00 98.31 84 SER A C 1
ATOM 688 O O . SER A 1 84 ? 7.961 5.496 -11.305 1.00 98.31 84 SER A O 1
ATOM 690 N N . LEU A 1 85 ? 7.981 3.484 -12.325 1.00 98.19 85 LEU A N 1
ATOM 691 C CA . LEU A 1 85 ? 7.019 2.811 -11.448 1.00 98.19 85 LEU A CA 1
ATOM 692 C C . LEU A 1 85 ? 7.524 2.752 -10.005 1.00 98.19 85 LEU A C 1
ATOM 694 O O . LEU A 1 85 ? 6.786 3.083 -9.074 1.00 98.19 85 LEU A O 1
ATOM 698 N N . LYS A 1 86 ? 8.802 2.405 -9.803 1.00 98.31 86 LYS A N 1
ATOM 699 C CA . LYS A 1 86 ? 9.437 2.418 -8.473 1.00 98.31 86 LYS A CA 1
ATOM 700 C C . LYS A 1 86 ? 9.394 3.814 -7.855 1.00 98.31 86 LYS A C 1
ATOM 702 O O . LYS A 1 86 ? 8.993 3.974 -6.703 1.00 98.31 86 LYS A O 1
ATOM 707 N N . ARG A 1 87 ? 9.751 4.842 -8.632 1.00 98.25 87 ARG A N 1
ATOM 708 C CA . ARG A 1 87 ? 9.719 6.241 -8.184 1.00 98.25 87 ARG A CA 1
ATOM 709 C C . ARG A 1 87 ? 8.300 6.689 -7.834 1.00 98.25 87 ARG A C 1
ATOM 711 O O . ARG A 1 87 ? 8.115 7.392 -6.843 1.00 98.25 87 ARG A O 1
ATOM 718 N N . GLN A 1 88 ? 7.309 6.305 -8.633 1.00 98.19 88 GLN A N 1
ATOM 719 C CA . GLN A 1 88 ? 5.910 6.642 -8.383 1.00 98.19 88 GLN A CA 1
ATOM 720 C C . GLN A 1 88 ? 5.391 5.950 -7.120 1.00 98.19 88 GLN A C 1
ATOM 722 O O . GLN A 1 88 ? 4.829 6.618 -6.256 1.00 98.19 88 GLN A O 1
ATOM 727 N N . THR A 1 89 ? 5.673 4.658 -6.960 1.00 95.25 89 THR A N 1
ATOM 728 C CA . THR A 1 89 ? 5.299 3.880 -5.770 1.00 95.25 89 THR A CA 1
ATOM 729 C C . THR A 1 89 ? 5.913 4.475 -4.502 1.00 95.25 89 THR A C 1
ATOM 731 O O . THR A 1 89 ? 5.213 4.674 -3.513 1.00 95.25 89 THR A O 1
ATOM 734 N N . ALA A 1 90 ? 7.192 4.865 -4.540 1.00 96.44 90 ALA A N 1
ATOM 735 C CA . ALA A 1 90 ? 7.853 5.524 -3.412 1.00 96.44 90 ALA A CA 1
ATOM 736 C C . ALA A 1 90 ? 7.190 6.864 -3.042 1.00 96.44 90 ALA A C 1
ATOM 738 O O . ALA A 1 90 ? 6.972 7.145 -1.863 1.00 96.44 90 ALA A O 1
ATOM 739 N N . LYS A 1 91 ? 6.815 7.676 -4.040 1.00 97.75 91 LYS A N 1
ATOM 740 C CA . LYS A 1 91 ? 6.071 8.926 -3.811 1.00 97.75 91 LYS A CA 1
ATOM 741 C C . LYS A 1 91 ? 4.700 8.663 -3.191 1.00 97.75 91 LYS A C 1
ATOM 743 O O . LYS A 1 91 ? 4.325 9.355 -2.249 1.00 97.75 91 LYS A O 1
ATOM 748 N N . MET A 1 92 ? 3.970 7.667 -3.694 1.00 95.38 92 MET A N 1
ATOM 749 C CA . MET A 1 92 ? 2.662 7.281 -3.159 1.00 95.38 92 MET A CA 1
ATOM 750 C C . MET A 1 92 ? 2.771 6.812 -1.705 1.00 95.38 92 MET A C 1
ATOM 752 O O . MET A 1 92 ? 1.989 7.250 -0.862 1.00 95.38 92 MET A O 1
ATOM 756 N N . LEU A 1 93 ? 3.779 5.993 -1.389 1.00 91.88 93 LEU A N 1
ATOM 757 C CA . LEU A 1 93 ? 4.045 5.538 -0.026 1.00 91.88 93 LEU A CA 1
ATOM 758 C C . LEU A 1 93 ? 4.361 6.716 0.903 1.00 91.88 93 LEU A C 1
ATOM 760 O O . LEU A 1 93 ? 3.754 6.842 1.963 1.00 91.88 93 LEU A O 1
ATOM 764 N N . GLN A 1 94 ? 5.243 7.627 0.484 1.00 93.44 94 GLN A N 1
ATOM 765 C CA . GLN A 1 94 ? 5.586 8.818 1.266 1.00 93.44 94 GLN A CA 1
ATOM 766 C C . GLN A 1 94 ? 4.358 9.698 1.541 1.00 93.44 94 GLN A C 1
ATOM 768 O O . GLN A 1 94 ? 4.163 10.162 2.666 1.00 93.44 94 GLN A O 1
ATOM 773 N N . GLN A 1 95 ? 3.516 9.921 0.529 1.00 94.25 95 GLN A N 1
ATOM 774 C CA . GLN A 1 95 ? 2.278 10.686 0.678 1.00 94.25 95 GLN A CA 1
ATOM 775 C C . GLN A 1 95 ? 1.302 10.001 1.638 1.00 94.25 95 GLN A C 1
ATOM 777 O O . GLN A 1 95 ? 0.720 10.672 2.490 1.00 94.25 95 GLN A O 1
ATOM 782 N N . SER A 1 96 ? 1.159 8.677 1.542 1.00 92.12 96 SER A N 1
ATOM 783 C CA . SER A 1 96 ? 0.318 7.892 2.447 1.00 92.12 96 SER A CA 1
ATOM 784 C C . SER A 1 96 ? 0.813 7.982 3.894 1.00 92.12 96 SER A C 1
ATOM 786 O O . SER A 1 96 ? 0.049 8.363 4.777 1.00 92.12 96 SER A O 1
ATOM 788 N N . CYS A 1 97 ? 2.107 7.750 4.133 1.00 89.50 97 CYS A N 1
ATOM 789 C CA . CYS A 1 97 ? 2.715 7.828 5.464 1.00 89.50 97 CYS A CA 1
ATOM 790 C C . CYS A 1 97 ? 2.642 9.231 6.081 1.00 89.50 97 CYS A C 1
ATOM 792 O O . CYS A 1 97 ? 2.562 9.357 7.299 1.00 89.50 97 CYS A O 1
ATOM 794 N N . SER A 1 98 ? 2.673 10.279 5.254 1.00 90.75 98 SER A N 1
ATOM 795 C CA . SER A 1 98 ? 2.488 11.664 5.699 1.00 90.75 98 SER A CA 1
ATOM 796 C C . SER A 1 98 ? 1.033 11.955 6.079 1.00 90.75 98 SER A C 1
ATOM 798 O O . SER A 1 98 ? 0.765 12.628 7.072 1.00 90.75 98 SER A O 1
ATOM 800 N N . LYS A 1 99 ? 0.077 11.425 5.306 1.00 94.56 99 LYS A N 1
ATOM 801 C CA . LYS A 1 99 ? -1.358 11.636 5.531 1.00 94.56 99 LYS A CA 1
ATOM 802 C C . LYS A 1 99 ? -1.897 10.834 6.717 1.00 94.56 99 LYS A C 1
ATOM 804 O O . LYS A 1 99 ? -2.761 11.329 7.436 1.00 94.56 99 LYS A O 1
ATOM 809 N N . TYR A 1 100 ? -1.413 9.609 6.898 1.00 92.12 100 TYR A N 1
ATOM 810 C CA . TYR A 1 100 ? -1.859 8.685 7.936 1.00 92.12 100 TYR A CA 1
ATOM 811 C C . TYR A 1 100 ? -0.714 8.427 8.915 1.00 92.12 100 TYR A C 1
ATOM 813 O O . TYR A 1 100 ? 0.241 7.698 8.618 1.00 92.12 100 TYR A O 1
ATOM 821 N N . SER A 1 101 ? -0.818 9.053 10.089 1.00 91.12 101 SER A N 1
ATOM 822 C CA . SER A 1 101 ? 0.166 8.921 11.158 1.00 91.12 101 SER A CA 1
ATOM 823 C C . SER A 1 101 ? 0.314 7.470 11.598 1.00 91.12 101 SER A C 1
ATOM 825 O O . SER A 1 101 ? -0.649 6.703 11.606 1.00 91.12 101 SER A O 1
ATOM 827 N N . LYS A 1 102 ? 1.533 7.109 11.995 1.00 92.50 102 LYS A N 1
ATOM 828 C CA . LYS A 1 102 ? 1.817 5.801 12.575 1.00 92.50 102 LYS A CA 1
ATOM 829 C C . LYS A 1 102 ? 1.000 5.590 13.856 1.00 92.50 102 LYS A C 1
ATOM 831 O O . LYS A 1 102 ? 0.765 6.539 14.602 1.00 92.50 102 LYS A O 1
ATOM 836 N N . VAL A 1 103 ? 0.569 4.351 14.073 1.00 93.88 103 VAL A N 1
ATOM 837 C CA . VAL A 1 103 ? -0.218 3.939 15.240 1.00 93.88 103 VAL A CA 1
ATOM 838 C C . VAL A 1 103 ? 0.617 3.002 16.096 1.00 93.88 103 VAL A C 1
ATOM 840 O O . VAL A 1 103 ? 1.282 2.107 15.575 1.00 93.88 103 VAL A O 1
ATOM 843 N N . GLU A 1 104 ? 0.598 3.232 17.405 1.00 95.19 104 GLU A N 1
ATOM 844 C CA . GLU A 1 104 ? 1.404 2.468 18.352 1.00 95.19 104 GLU A CA 1
ATOM 845 C C . GLU A 1 104 ? 0.749 1.126 18.698 1.00 95.19 104 GLU A C 1
ATOM 847 O O . GLU A 1 104 ? -0.478 0.983 18.731 1.00 95.19 104 GLU A O 1
ATOM 852 N N . ILE A 1 105 ? 1.578 0.128 19.001 1.00 96.88 105 ILE A 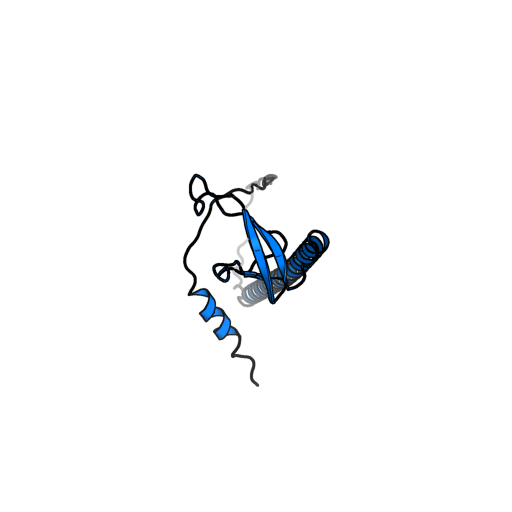N 1
ATOM 853 C CA . ILE A 1 105 ? 1.102 -1.178 19.468 1.00 96.88 105 ILE A CA 1
ATOM 854 C C . ILE A 1 105 ? 0.377 -0.997 20.811 1.00 96.88 105 ILE A C 1
ATOM 856 O O . ILE A 1 105 ? 0.854 -0.304 21.706 1.00 96.88 105 ILE A O 1
ATOM 860 N N . GLY A 1 106 ? -0.788 -1.628 20.955 1.00 96.75 106 GLY A N 1
ATOM 861 C CA . GLY A 1 106 ? -1.672 -1.490 22.113 1.00 96.75 106 GLY A CA 1
ATOM 862 C C . GLY A 1 106 ? -2.682 -0.343 22.006 1.00 96.75 106 GLY A C 1
ATOM 863 O O . GLY A 1 106 ? -3.556 -0.223 22.865 1.00 96.75 106 GLY A O 1
ATOM 864 N N . GLN A 1 107 ? -2.614 0.483 20.958 1.00 96.81 107 GLN A N 1
ATOM 865 C CA . GLN A 1 107 ? -3.590 1.544 20.725 1.00 96.81 107 GLN A CA 1
ATOM 866 C C . GLN A 1 107 ? -4.921 0.982 20.199 1.00 96.81 107 GLN A C 1
ATOM 868 O O . GLN A 1 107 ? -4.945 0.024 19.424 1.00 96.81 107 GLN A O 1
ATOM 873 N N . ASN A 1 108 ? -6.033 1.600 20.613 1.00 96.75 108 ASN A N 1
ATOM 874 C CA . ASN A 1 108 ? -7.367 1.283 20.100 1.00 96.75 108 ASN A CA 1
ATOM 875 C C . ASN A 1 108 ? -7.622 1.987 18.761 1.00 96.75 108 ASN A C 1
ATOM 877 O O . ASN A 1 108 ? -7.337 3.177 18.616 1.00 96.75 108 ASN A O 1
ATOM 881 N N . VAL A 1 109 ? -8.214 1.257 17.821 1.00 95.81 109 VAL A N 1
ATOM 882 C CA . VAL A 1 109 ? -8.564 1.698 16.468 1.00 95.81 109 VAL A CA 1
ATOM 883 C C . VAL A 1 109 ? -9.988 1.268 16.110 1.00 95.81 109 VAL A C 1
ATOM 885 O O . VAL A 1 109 ? -10.548 0.357 16.726 1.00 95.81 109 VAL A O 1
ATOM 888 N N . LEU A 1 110 ? -10.594 1.934 15.124 1.00 95.62 110 LEU A N 1
ATOM 889 C CA . LEU A 1 110 ? -11.993 1.745 14.742 1.00 95.62 110 LEU A CA 1
ATOM 890 C C . LEU A 1 110 ? -12.102 1.213 13.310 1.00 95.62 110 LEU A C 1
ATOM 892 O O . LEU A 1 110 ? -12.059 1.963 12.343 1.00 95.62 110 LEU A O 1
ATOM 896 N N . VAL A 1 111 ? -12.321 -0.090 13.166 1.00 94.88 111 VAL A N 1
ATOM 897 C CA . VAL A 1 111 ? -12.377 -0.748 11.853 1.00 94.88 111 VAL A CA 1
ATOM 898 C C . VAL A 1 111 ? -13.795 -0.693 11.294 1.00 94.88 111 VAL A C 1
ATOM 900 O O . VAL A 1 111 ? -14.749 -1.082 11.973 1.00 94.88 111 VAL A O 1
ATOM 903 N N . LYS A 1 112 ? -13.950 -0.234 10.048 1.00 93.75 112 LYS A N 1
ATOM 904 C CA . LYS A 1 112 ? -15.245 -0.234 9.350 1.00 93.75 112 LYS A CA 1
ATOM 905 C C . LYS A 1 112 ? -15.564 -1.617 8.791 1.00 93.75 112 LYS A C 1
ATOM 907 O O . LYS A 1 112 ? -14.718 -2.236 8.155 1.00 93.75 112 LYS A O 1
ATOM 912 N N . ILE A 1 113 ? -16.805 -2.057 8.972 1.00 92.31 113 ILE A N 1
ATOM 913 C CA . ILE A 1 113 ? -17.296 -3.344 8.474 1.00 92.31 113 ILE A CA 1
ATOM 914 C C . ILE A 1 113 ? -18.124 -3.123 7.204 1.00 92.31 113 ILE A C 1
ATOM 916 O O . ILE A 1 113 ? -19.025 -2.272 7.219 1.00 92.31 113 ILE A O 1
ATOM 920 N N . PRO A 1 114 ? -17.840 -3.861 6.114 1.00 91.31 114 PRO A N 1
ATOM 921 C CA . PRO A 1 114 ? -18.655 -3.834 4.906 1.00 91.31 114 PRO A CA 1
ATOM 922 C C . PRO A 1 114 ? -20.110 -4.204 5.192 1.00 91.31 114 PRO A C 1
ATOM 924 O O . PRO A 1 114 ? -20.406 -5.001 6.078 1.00 91.31 114 PRO A O 1
ATOM 927 N N . ASP A 1 115 ? -21.038 -3.663 4.403 1.00 90.88 115 ASP A N 1
ATOM 928 C CA . ASP A 1 115 ? -22.462 -3.957 4.590 1.00 90.88 115 ASP A CA 1
ATOM 929 C C . ASP A 1 115 ? -22.814 -5.436 4.340 1.00 90.88 115 ASP A C 1
ATOM 931 O O . ASP A 1 115 ? -23.810 -5.903 4.881 1.00 90.88 115 ASP A O 1
ATOM 935 N N . VAL A 1 116 ? -21.990 -6.176 3.583 1.00 92.56 116 VAL A N 1
ATOM 936 C CA . VAL A 1 116 ? -22.204 -7.606 3.283 1.00 92.56 116 VAL A CA 1
ATOM 937 C C . VAL A 1 116 ? -21.974 -8.496 4.507 1.00 92.56 116 VAL A C 1
ATOM 939 O O . VAL A 1 116 ? -22.709 -9.456 4.721 1.00 92.56 116 VAL A O 1
ATOM 942 N N . ASP A 1 117 ? -20.988 -8.138 5.333 1.00 87.81 117 ASP A N 1
ATOM 943 C CA . ASP A 1 117 ? -20.594 -8.883 6.534 1.00 87.81 117 ASP A CA 1
ATOM 944 C C . ASP A 1 117 ? -21.380 -8.420 7.769 1.00 87.81 117 ASP A C 1
ATOM 946 O O . ASP A 1 117 ? -21.344 -9.029 8.841 1.00 87.81 117 ASP A O 1
ATOM 950 N N . ARG A 1 118 ? -22.094 -7.298 7.636 1.00 91.50 118 ARG A N 1
ATOM 951 C CA . ARG A 1 118 ? -22.805 -6.643 8.725 1.00 91.50 118 ARG A CA 1
ATOM 952 C C . ARG A 1 118 ? -24.220 -7.200 8.860 1.00 91.50 118 ARG A C 1
ATOM 954 O O . ARG A 1 118 ? -25.047 -7.098 7.960 1.00 91.50 118 ARG A O 1
ATOM 961 N N . GLY A 1 119 ? -24.559 -7.680 10.057 1.00 91.44 119 GLY A N 1
ATOM 962 C CA . GLY A 1 119 ? -25.956 -7.947 10.411 1.00 91.44 119 GLY A CA 1
ATOM 963 C C . GLY A 1 119 ? -26.807 -6.668 10.345 1.00 91.44 119 GLY A C 1
ATOM 964 O O . GLY A 1 119 ? -26.331 -5.588 10.683 1.00 91.44 119 GLY A O 1
ATOM 965 N N . CYS A 1 120 ? -28.085 -6.769 9.967 1.00 87.69 120 CYS A N 1
ATOM 966 C CA . CYS A 1 120 ? -28.950 -5.607 9.683 1.00 87.69 120 CYS A CA 1
ATOM 967 C C . CYS A 1 120 ? -28.971 -4.522 10.788 1.00 87.69 120 CYS A C 1
ATOM 969 O O . CYS A 1 120 ? -29.067 -3.332 10.486 1.00 87.69 120 CYS A O 1
ATOM 971 N N . LEU A 1 121 ? -28.860 -4.921 12.061 1.00 90.12 121 LEU A N 1
ATOM 972 C CA . LEU A 1 121 ? -28.863 -4.027 13.230 1.00 90.12 121 LEU A CA 1
ATOM 973 C C . LEU A 1 121 ? -27.483 -3.875 13.896 1.00 90.12 121 LEU A C 1
ATOM 975 O O . LEU A 1 121 ? -27.373 -3.247 14.947 1.00 90.12 121 LEU A O 1
ATOM 979 N N . ALA A 1 122 ? -26.430 -4.450 13.314 1.00 90.56 122 ALA A N 1
ATOM 980 C CA . ALA A 1 122 ? -25.081 -4.370 13.856 1.00 90.56 122 ALA A CA 1
ATOM 981 C C . ALA A 1 122 ? -24.423 -3.014 13.543 1.00 90.56 122 ALA A C 1
ATOM 983 O O . ALA A 1 122 ? -24.703 -2.375 12.518 1.00 90.56 122 ALA A O 1
ATOM 984 N N . SER A 1 123 ? -23.517 -2.592 14.434 1.00 90.44 123 SER A N 1
ATOM 985 C CA . SER A 1 123 ? -22.670 -1.412 14.236 1.00 90.44 123 SER A CA 1
ATOM 986 C C . SER A 1 123 ? -21.865 -1.531 12.940 1.00 90.44 123 SER A C 1
ATOM 988 O O . SER A 1 123 ? -21.413 -2.612 12.574 1.00 90.44 123 SER A O 1
ATOM 990 N N . ARG A 1 124 ? -21.651 -0.399 12.261 1.00 92.75 124 ARG A N 1
ATOM 991 C CA . ARG A 1 124 ? -20.774 -0.314 11.078 1.00 92.75 124 ARG A CA 1
ATOM 992 C C . ARG A 1 124 ? -19.287 -0.303 11.438 1.00 92.75 124 ARG A C 1
ATOM 994 O O . ARG A 1 124 ? -18.453 -0.333 10.542 1.00 92.75 124 ARG A O 1
ATOM 1001 N N . ILE A 1 125 ? -18.964 -0.188 12.725 1.00 93.81 125 ILE A N 1
ATOM 1002 C CA . ILE A 1 125 ? -17.602 -0.022 13.230 1.00 93.81 125 ILE A CA 1
ATOM 1003 C C . ILE A 1 125 ? -17.374 -0.989 14.391 1.00 93.81 125 ILE A C 1
ATOM 1005 O O . ILE A 1 125 ? -18.237 -1.109 15.268 1.00 93.81 125 ILE A O 1
ATOM 1009 N N . ILE A 1 126 ? -16.204 -1.625 14.409 1.00 92.75 126 ILE A N 1
ATOM 1010 C CA . ILE A 1 126 ? -15.714 -2.470 15.502 1.00 92.75 126 ILE A CA 1
ATOM 1011 C C . ILE A 1 126 ? -14.480 -1.815 16.135 1.00 92.75 126 ILE A C 1
ATOM 1013 O O . ILE A 1 126 ? -13.604 -1.318 15.431 1.00 92.75 126 ILE A O 1
ATOM 1017 N N . SER A 1 127 ? -14.410 -1.821 17.469 1.00 95.38 127 SER A N 1
ATOM 1018 C CA . SER A 1 127 ? -13.220 -1.389 18.211 1.00 95.38 127 SER A CA 1
ATOM 1019 C C . SER A 1 127 ? -12.212 -2.531 18.277 1.00 95.38 127 SER A C 1
ATOM 1021 O O . SER A 1 127 ? -12.535 -3.606 18.786 1.00 95.38 127 SER A O 1
ATOM 1023 N N . ALA A 1 128 ? -10.999 -2.289 17.795 1.00 96.69 128 ALA A N 1
ATOM 1024 C CA . ALA A 1 128 ? -9.896 -3.241 17.809 1.00 96.69 128 ALA A CA 1
ATOM 1025 C C . ALA A 1 128 ? -8.643 -2.613 18.433 1.00 96.69 128 ALA A C 1
ATOM 1027 O O . ALA A 1 128 ? -8.546 -1.398 18.566 1.00 96.69 128 ALA A O 1
ATOM 1028 N N . VAL A 1 129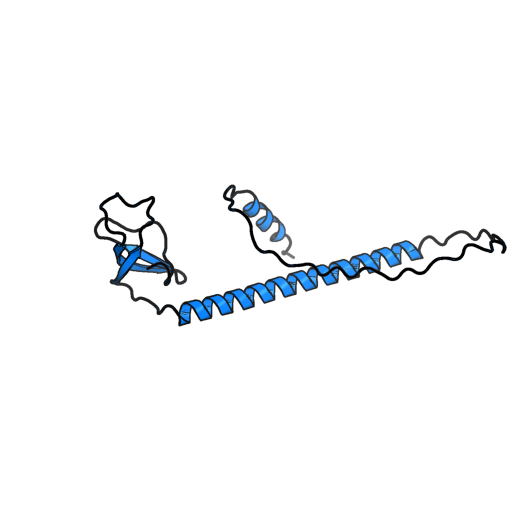 ? -7.682 -3.444 18.816 1.00 97.69 129 VAL A N 1
ATOM 1029 C CA . VAL A 1 129 ? -6.383 -3.059 19.368 1.00 97.69 129 VAL A CA 1
ATOM 1030 C C . VAL A 1 129 ? -5.293 -3.479 18.392 1.00 97.69 129 VAL A C 1
ATOM 1032 O O . VAL A 1 129 ? -5.338 -4.583 17.845 1.00 97.69 129 VAL A O 1
ATOM 1035 N N . VAL A 1 130 ? -4.298 -2.620 18.190 1.00 97.56 130 VAL A N 1
ATOM 1036 C CA . VAL A 1 130 ? -3.106 -2.956 17.403 1.00 97.56 130 VAL A CA 1
ATOM 1037 C C . VAL A 1 130 ? -2.246 -3.956 18.175 1.00 97.56 130 VAL A C 1
ATOM 1039 O O . VAL A 1 130 ? -1.755 -3.644 19.258 1.00 97.56 130 VAL A O 1
ATOM 1042 N N . LEU A 1 131 ? -2.050 -5.154 17.627 1.00 97.38 131 LEU A N 1
ATOM 1043 C CA . LEU A 1 131 ? -1.276 -6.227 18.261 1.00 97.38 131 LEU A CA 1
ATOM 1044 C C . LEU A 1 131 ? 0.187 -6.236 17.819 1.00 97.38 131 LEU A C 1
ATOM 1046 O O . LEU A 1 131 ? 1.082 -6.460 18.631 1.00 97.38 131 LEU A O 1
ATOM 1050 N N . SER A 1 132 ? 0.434 -6.025 16.528 1.00 96.50 132 SER A N 1
ATOM 1051 C CA . SER A 1 132 ? 1.775 -5.993 15.945 1.00 96.50 132 SER A CA 1
ATOM 1052 C C . SER A 1 132 ? 1.776 -5.250 14.610 1.00 96.50 132 SER A C 1
ATOM 1054 O O . SER A 1 132 ? 0.724 -4.994 14.023 1.00 96.50 132 SER A O 1
ATOM 1056 N N . GLU A 1 133 ? 2.970 -4.904 14.136 1.00 95.06 133 GLU A N 1
ATOM 1057 C CA . GLU A 1 133 ? 3.208 -4.246 12.852 1.00 95.06 133 GLU A CA 1
ATOM 1058 C C . GLU A 1 133 ? 4.219 -5.078 12.048 1.00 95.06 133 GLU A C 1
ATOM 1060 O O . GLU A 1 133 ? 5.237 -5.520 12.589 1.00 95.06 133 GLU A O 1
ATOM 1065 N N . ARG A 1 134 ? 3.937 -5.307 10.763 1.00 93.38 134 ARG A N 1
ATOM 1066 C CA . ARG A 1 134 ? 4.837 -5.942 9.790 1.00 93.38 134 ARG A CA 1
ATOM 1067 C C . ARG A 1 134 ? 4.782 -5.155 8.489 1.00 93.38 134 ARG A C 1
ATOM 1069 O O . ARG A 1 134 ? 3.715 -5.059 7.901 1.00 93.38 134 ARG A O 1
ATOM 1076 N N . GLU A 1 135 ? 5.918 -4.607 8.055 1.00 89.44 135 GLU A N 1
ATOM 1077 C CA . GLU A 1 135 ? 6.040 -3.891 6.770 1.00 89.44 135 GLU A CA 1
ATOM 1078 C C . GLU A 1 135 ? 4.963 -2.799 6.571 1.00 89.44 135 GLU A C 1
ATOM 1080 O O . GLU A 1 135 ? 4.303 -2.741 5.541 1.00 89.44 135 GLU A O 1
ATOM 1085 N N . ASP A 1 136 ? 4.752 -1.948 7.587 1.00 89.19 136 ASP A N 1
ATOM 1086 C CA . ASP A 1 136 ? 3.716 -0.891 7.623 1.00 89.19 136 ASP A CA 1
ATOM 1087 C C . ASP A 1 136 ? 2.249 -1.379 7.587 1.00 89.19 136 ASP A C 1
ATOM 1089 O O . ASP A 1 136 ? 1.322 -0.567 7.488 1.00 89.19 136 ASP A O 1
ATOM 1093 N N . LEU A 1 137 ? 2.022 -2.686 7.742 1.00 94.12 137 LEU A N 1
ATOM 1094 C CA . LEU A 1 137 ? 0.707 -3.289 7.936 1.00 94.12 137 LEU A CA 1
ATOM 1095 C C . LEU A 1 137 ? 0.513 -3.736 9.389 1.00 94.12 137 LEU A C 1
ATOM 1097 O O . LEU A 1 137 ? 1.430 -4.240 10.038 1.00 94.12 137 LEU A O 1
ATOM 1101 N N . TYR A 1 138 ? -0.706 -3.589 9.897 1.00 96.62 138 TYR A N 1
ATOM 1102 C CA . TYR A 1 138 ? -1.049 -3.793 11.300 1.00 96.62 138 TYR A CA 1
ATOM 1103 C C . TYR A 1 138 ? -1.905 -5.037 11.487 1.00 96.62 138 TYR A C 1
ATOM 1105 O O . TYR A 1 138 ? -2.924 -5.227 10.822 1.00 96.62 138 TYR A O 1
ATOM 1113 N N . GLN A 1 139 ? -1.516 -5.865 12.450 1.00 97.50 139 GLN A N 1
ATOM 1114 C CA . GLN A 1 139 ? -2.341 -6.957 12.938 1.00 97.50 139 GLN A CA 1
ATOM 1115 C C . GLN A 1 139 ? -3.300 -6.410 13.993 1.00 97.50 139 GLN A C 1
ATOM 1117 O O . GLN A 1 139 ? -2.861 -5.906 15.029 1.00 97.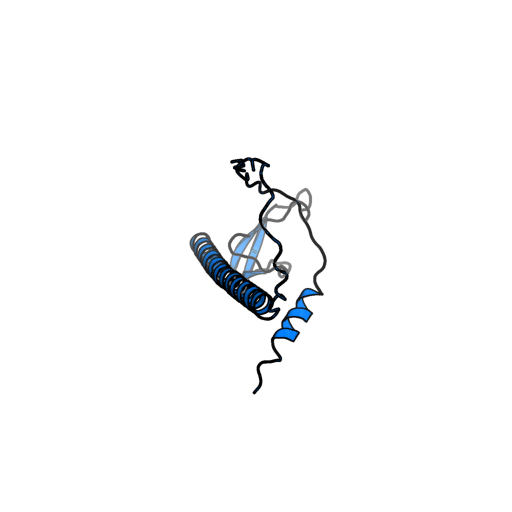50 139 GLN A O 1
ATOM 1122 N N . LEU A 1 140 ? -4.603 -6.520 13.747 1.00 97.50 140 LEU A N 1
ATOM 1123 C CA . LEU A 1 140 ? -5.626 -6.018 14.662 1.00 97.50 140 LEU A CA 1
ATOM 1124 C C . LEU A 1 140 ? -6.273 -7.157 15.449 1.00 97.50 140 LEU A C 1
ATOM 1126 O O . LEU A 1 140 ? -6.488 -8.249 14.923 1.00 97.50 140 LEU A O 1
ATOM 1130 N N . GLY A 1 141 ? -6.594 -6.892 16.712 1.00 97.06 141 GLY A N 1
ATOM 1131 C CA . GLY A 1 141 ? -7.277 -7.818 17.609 1.00 97.06 141 GLY A CA 1
ATOM 1132 C C . GLY A 1 141 ? -8.523 -7.206 18.223 1.00 97.06 141 GLY A C 1
ATOM 1133 O O . GLY A 1 141 ? -8.550 -6.035 18.575 1.00 97.06 141 GLY A O 1
ATOM 1134 N N . THR A 1 142 ? -9.555 -8.011 18.390 1.00 96.00 142 THR A N 1
ATOM 1135 C CA . THR A 1 142 ? -10.769 -7.683 19.142 1.00 96.00 142 THR A CA 1
ATOM 1136 C C . THR A 1 142 ? -10.845 -8.574 20.379 1.00 96.00 142 THR A C 1
ATOM 1138 O O . THR A 1 142 ? -10.013 -9.458 20.576 1.00 96.00 142 THR A O 1
ATOM 1141 N N . SER A 1 143 ? -11.858 -8.375 21.221 1.00 93.75 143 SER A N 1
ATOM 1142 C CA . SER A 1 143 ? -12.087 -9.235 22.388 1.00 93.75 143 SER A CA 1
ATOM 1143 C C . SER A 1 143 ? -12.357 -10.700 22.028 1.00 93.75 143 SER A C 1
ATOM 1145 O O . SER A 1 143 ? -12.122 -11.577 22.854 1.00 93.75 143 SER A O 1
ATOM 1147 N N . THR A 1 144 ? -12.852 -10.976 20.818 1.00 93.62 144 THR A N 1
ATOM 1148 C CA . THR A 1 144 ? -13.202 -12.327 20.360 1.00 93.62 144 THR A CA 1
ATOM 1149 C C . THR A 1 144 ? -12.064 -13.031 19.629 1.00 93.62 144 THR A C 1
ATOM 1151 O O . THR A 1 144 ? -12.106 -14.251 19.490 1.00 93.62 144 THR A O 1
ATOM 1154 N N . GLY A 1 145 ? -11.053 -12.298 19.160 1.00 95.81 145 GLY A N 1
ATOM 1155 C CA . GLY A 1 145 ? -9.944 -12.876 18.411 1.00 95.81 145 GLY A CA 1
ATOM 1156 C C . GLY A 1 145 ? -9.195 -11.866 17.551 1.00 95.81 145 GLY A C 1
ATOM 1157 O O . GLY A 1 145 ? -9.415 -10.658 17.624 1.00 95.81 145 GLY A O 1
ATOM 1158 N N . VAL A 1 146 ? -8.293 -12.384 16.725 1.00 96.88 146 VAL A N 1
ATOM 1159 C CA . VAL A 1 146 ? -7.440 -11.605 15.821 1.00 96.88 146 VAL A CA 1
ATOM 1160 C C . VAL A 1 146 ? -8.101 -11.521 14.444 1.00 96.88 146 VAL A C 1
ATOM 1162 O O . VAL A 1 146 ? -8.609 -12.526 13.954 1.00 96.88 146 VAL A O 1
ATOM 1165 N N . LEU A 1 147 ? -8.110 -10.336 13.827 1.00 94.25 147 LEU A N 1
ATOM 1166 C CA . LEU A 1 147 ? -8.585 -10.172 12.451 1.00 94.25 147 LEU A CA 1
ATOM 1167 C C . LEU A 1 147 ? -7.611 -10.879 11.506 1.00 94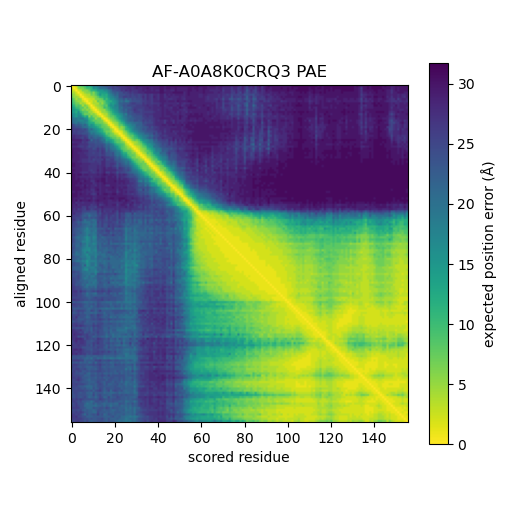.25 147 LEU A C 1
ATOM 1169 O O . LEU A 1 147 ? -6.408 -10.702 11.626 1.00 94.25 147 LEU A O 1
ATOM 1173 N N . GLU A 1 148 ? -8.107 -11.674 10.565 1.00 93.06 148 GLU A N 1
ATOM 1174 C CA . GLU A 1 148 ? -7.243 -12.468 9.680 1.00 93.06 148 GLU A CA 1
ATOM 1175 C C . GLU A 1 148 ? -6.377 -11.592 8.761 1.00 93.06 148 GLU A C 1
ATOM 1177 O O . GLU A 1 148 ? -5.185 -11.841 8.577 1.00 93.06 148 GLU A O 1
ATOM 1182 N N . LYS A 1 149 ? -6.972 -10.525 8.221 1.00 93.06 149 LYS A N 1
ATOM 1183 C CA . LYS A 1 149 ? -6.307 -9.588 7.318 1.00 93.06 149 LYS A CA 1
ATOM 1184 C C . LYS A 1 149 ? -5.407 -8.614 8.091 1.00 93.06 149 LYS A C 1
ATOM 1186 O O . LYS A 1 149 ? -5.794 -8.066 9.123 1.00 93.06 149 LYS A O 1
ATOM 1191 N N . LEU A 1 150 ? -4.225 -8.340 7.537 1.00 95.38 150 LEU A N 1
ATOM 1192 C CA . LEU A 1 150 ? -3.388 -7.216 7.958 1.00 95.38 150 LEU A CA 1
ATOM 1193 C C . LEU A 1 150 ? -3.921 -5.904 7.375 1.00 95.38 150 LEU A C 1
ATOM 1195 O O . LEU A 1 150 ? -4.248 -5.829 6.190 1.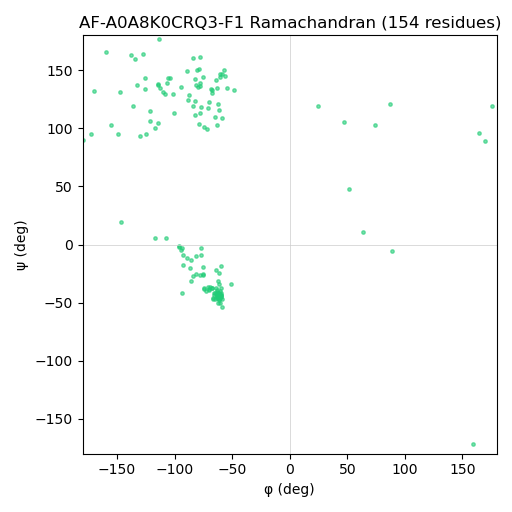00 95.38 150 LEU A O 1
ATOM 1199 N N . HIS A 1 151 ? -3.967 -4.868 8.202 1.00 94.94 151 HIS A N 1
ATOM 1200 C CA . HIS A 1 151 ? -4.590 -3.598 7.858 1.00 94.94 151 HIS A CA 1
ATOM 1201 C C . HIS A 1 151 ? -3.578 -2.493 7.590 1.00 94.94 151 HIS A C 1
ATOM 1203 O O . HIS A 1 151 ? -2.608 -2.336 8.326 1.00 94.94 151 HIS A O 1
ATOM 1209 N N . ALA A 1 152 ? -3.831 -1.676 6.572 1.00 94.12 152 ALA A N 1
ATOM 1210 C CA . ALA A 1 152 ? -3.068 -0.451 6.344 1.00 94.12 152 ALA A CA 1
ATOM 1211 C C . ALA A 1 152 ? -3.624 0.714 7.185 1.00 94.12 152 ALA A C 1
ATOM 1213 O O . ALA A 1 152 ? -4.782 0.704 7.602 1.00 94.12 152 ALA A O 1
ATOM 1214 N N . ARG A 1 153 ? -2.815 1.761 7.397 1.00 92.81 153 ARG A N 1
ATOM 1215 C CA . ARG A 1 153 ? -3.172 2.928 8.239 1.00 92.81 153 ARG A CA 1
ATOM 1216 C C . ARG A 1 153 ? -4.421 3.695 7.786 1.00 92.81 153 ARG A C 1
ATOM 1218 O O . ARG A 1 153 ? -4.948 4.494 8.545 1.00 92.81 153 ARG A O 1
ATOM 1225 N N . ASN A 1 154 ? -4.854 3.518 6.539 1.00 92.50 154 ASN A N 1
ATOM 1226 C CA . ASN A 1 154 ? -6.033 4.170 5.966 1.00 92.50 154 ASN A CA 1
ATOM 1227 C C . ASN A 1 154 ? -7.318 3.330 6.078 1.00 92.50 154 ASN A C 1
ATOM 1229 O O . ASN A 1 154 ? -8.367 3.786 5.621 1.00 92.50 154 ASN A O 1
ATOM 1233 N N . GLU A 1 155 ? -7.240 2.108 6.610 1.00 92.12 155 GLU A N 1
ATOM 1234 C CA . GLU A 1 155 ? -8.367 1.170 6.685 1.00 92.12 155 GLU A CA 1
ATOM 1235 C C . GLU A 1 155 ? -9.135 1.224 8.021 1.00 92.12 155 GLU A C 1
ATOM 1237 O O . GLU A 1 155 ? -10.166 0.560 8.155 1.00 92.12 155 GLU A O 1
ATOM 1242 N N . PHE A 1 156 ? -8.672 2.018 8.992 1.00 92.38 156 PHE A N 1
ATOM 1243 C CA . PHE A 1 156 ? -9.277 2.187 10.318 1.00 92.38 156 PHE A CA 1
ATOM 1244 C C . PHE A 1 156 ? -9.136 3.622 10.851 1.00 92.38 156 PHE A C 1
ATOM 1246 O O . PHE A 1 156 ? -8.453 4.439 10.192 1.00 92.38 156 PHE A O 1
#

Foldseek 3Di:
DDDPPPVVVVVVVVPPDDDDDDDDDDDDDDDDDDDDDDDDDDDDDDDDDDDDPDPPPPPVVVVVVVVVVVVVVVVVVVVVVVVVVVVVVVVVVVVLCVVQPDDDAQDKDWAADDPVPDDPPHDRIDIWGFHDDDPQWTWTADPVGTDPDTHHSVRD

Sequence (156 aa):
LEDEDDIYRLQKTASENSEDRPSDECGTEFLNNDNTNNAINEKNLQHNFSINQPEYDNVEEELLRDNETRLTSINQHRSESIESLKRQTAKMLQQSCSKYSKVEIGQNVLVKIPDVDRGCLASRIISAVVLSEREDLYQLGTSTGVLEKLHARNEF

Nearest PDB structures (foldseek):
  8zra-assembly1_A  TM=4.608E-01  e=8.987E-01  Bacillus amyloliquefaciens
  4qw2-assembly1_A  TM=7.077E-01  e=6.260E+00  Homo sapiens
  2wac-assembly2_B  TM=4.190E-01  e=1.579E+00  Drosophila melanogaster
  2cud-assembly1_A  TM=4.564E-01  e=4.873E+00  Homo sapiens

Solvent-accessible surface area (backbone atoms only — not comparable to full-atom values): 10299 Å² total; per-residue (Å²): 143,90,81,79,70,64,70,67,60,62,65,66,70,73,76,75,80,82,88,85,86,85,80,88,88,82,91,75,90,80,84,80,83,82,86,84,91,78,85,82,81,89,82,83,92,83,82,80,92,75,94,69,82,80,79,74,70,61,63,59,55,50,54,49,52,53,51,53,53,50,50,52,51,52,53,49,53,50,52,54,48,53,52,50,52,53,53,50,51,52,51,52,49,52,52,47,54,70,73,36,67,89,79,59,72,71,40,78,46,53,36,67,54,58,75,88,81,41,55,96,87,54,72,58,59,46,73,28,29,30,70,45,76,56,95,82,25,30,36,37,28,42,98,90,46,65,53,89,66,70,37,50,66,84,62,74

Secondary structure (DSSP, 8-state):
---SSSHHHHHSGGGS------------------------------S--------THHHHHHHHHHHHHHHHHHHHHHHHHHHHHHHHHHHHHHHHHHHS----TT-EEEEEPPTTTS-TTS-SEEEEEEEEEETTEEEEEETTEE-SS-B-TT--

Mean predicted aligned error: 17.15 Å

pLDDT: mean 75.99, std 24.19, range [31.33, 98.44]

Radius of gyration: 30.69 Å; Cα contacts (8 Å, |Δi|>4): 96; chains: 1; bounding box: 60×35×93 Å

Organism: Ignelater luminosus (NCBI:txid2038154)